Protein AF-A0A355EXM6-F1 (afdb_monomer_lite)

Radius of gyration: 20.63 Å; chains: 1; bounding box: 63×38×45 Å

Foldseek 3Di:
DDDDDDPPPPPPPVPPPPPDPPDDPDDDDPPVRCVVPDDPDDDDDDDDDPPDDCVRCVVCVVVVNCVVVVVCPVVHPDDDDDADPPNAPQQGVVCVVVVDHCVVVVRDHPWDADPVPRDTD

Structure (mmCIF, N/CA/C/O backbone):
data_AF-A0A355EXM6-F1
#
_entry.id   AF-A0A355EXM6-F1
#
loop_
_atom_site.group_PDB
_atom_site.id
_atom_site.type_symbol
_atom_site.label_atom_id
_atom_site.label_alt_id
_atom_site.label_comp_id
_atom_site.label_asym_id
_atom_site.label_entity_id
_atom_site.label_seq_id
_atom_site.pdbx_PDB_ins_code
_atom_site.Cartn_x
_atom_site.Cartn_y
_atom_site.Cartn_z
_atom_site.occupancy
_atom_site.B_iso_or_equiv
_atom_site.auth_seq_id
_atom_site.auth_comp_id
_atom_site.auth_asym_id
_atom_site.auth_atom_id
_atom_site.pdbx_PDB_model_num
ATOM 1 N N . MET A 1 1 ? -40.947 21.312 7.530 1.00 46.19 1 MET A N 1
ATOM 2 C CA . MET A 1 1 ? -40.093 21.298 6.323 1.00 46.19 1 MET A CA 1
ATOM 3 C C . MET A 1 1 ? -39.247 22.562 6.299 1.00 46.19 1 MET A C 1
ATOM 5 O O . MET A 1 1 ? -39.794 23.639 6.106 1.00 46.19 1 MET A O 1
ATOM 9 N N . ARG A 1 2 ? -37.947 22.445 6.584 1.00 30.44 2 ARG A N 1
ATOM 10 C CA . ARG A 1 2 ? -36.939 23.506 6.419 1.00 30.44 2 ARG A CA 1
ATOM 11 C C . ARG A 1 2 ? -35.668 22.812 5.910 1.00 30.44 2 ARG A C 1
ATOM 13 O O . ARG A 1 2 ? -35.279 21.829 6.538 1.00 30.44 2 ARG A O 1
ATOM 20 N N . PRO A 1 3 ? -35.077 23.232 4.782 1.00 36.00 3 PRO A N 1
ATOM 21 C CA . PRO A 1 3 ? -33.893 22.580 4.242 1.00 36.00 3 PRO A CA 1
ATOM 22 C C . PRO A 1 3 ? -32.682 22.962 5.099 1.00 36.00 3 PRO A C 1
ATOM 24 O O . PRO A 1 3 ? -32.432 24.144 5.335 1.00 36.00 3 PRO A O 1
ATOM 27 N N . LEU A 1 4 ? -31.957 21.962 5.600 1.00 35.25 4 LEU A N 1
ATOM 28 C CA . LEU A 1 4 ? -30.673 22.164 6.262 1.00 35.25 4 LEU A CA 1
ATOM 29 C C . LEU A 1 4 ? -29.611 22.265 5.161 1.00 35.25 4 LEU A C 1
ATOM 31 O O . LEU A 1 4 ? -29.335 21.292 4.463 1.00 35.25 4 LEU A O 1
ATOM 35 N N . ALA A 1 5 ? -29.075 23.465 4.958 1.00 33.56 5 ALA A N 1
ATOM 36 C CA . ALA A 1 5 ? -27.979 23.707 4.033 1.00 33.56 5 ALA A CA 1
ATOM 37 C C . ALA A 1 5 ? -26.708 23.020 4.557 1.00 33.56 5 ALA A C 1
ATOM 39 O O . ALA A 1 5 ? -26.225 23.340 5.643 1.00 33.56 5 ALA A O 1
ATOM 40 N N . ILE A 1 6 ? -26.171 22.073 3.786 1.00 39.88 6 ILE A N 1
ATOM 41 C CA . ILE A 1 6 ? -24.847 21.494 4.016 1.00 39.88 6 ILE A CA 1
ATOM 42 C C . ILE A 1 6 ? -23.829 22.546 3.570 1.00 39.88 6 ILE A C 1
ATOM 44 O O . ILE A 1 6 ? -23.673 22.809 2.379 1.00 39.88 6 ILE A O 1
ATOM 48 N N . ALA A 1 7 ? -23.166 23.185 4.531 1.00 32.22 7 ALA A N 1
ATOM 49 C CA . ALA A 1 7 ? -22.022 24.041 4.261 1.00 32.22 7 ALA A CA 1
ATOM 50 C C . ALA A 1 7 ? -20.838 23.156 3.847 1.00 32.22 7 ALA A C 1
ATOM 52 O O . ALA A 1 7 ? -20.227 22.481 4.675 1.00 32.22 7 ALA A O 1
ATOM 53 N N . LEU A 1 8 ? -20.527 23.147 2.551 1.00 36.28 8 LEU A N 1
ATOM 54 C CA . LEU A 1 8 ? -19.289 22.588 2.026 1.00 36.28 8 LEU A CA 1
ATOM 55 C C . LEU A 1 8 ? -18.158 23.567 2.371 1.00 36.28 8 LEU A C 1
ATOM 57 O O . LEU A 1 8 ? -17.945 24.560 1.677 1.00 36.28 8 LEU A O 1
ATOM 61 N N . ALA A 1 9 ? -17.454 23.322 3.474 1.00 34.62 9 ALA A N 1
ATOM 62 C CA . ALA A 1 9 ? -16.208 24.019 3.760 1.00 34.62 9 ALA A CA 1
ATOM 63 C C . ALA A 1 9 ? -15.123 23.466 2.827 1.00 34.62 9 ALA A C 1
ATOM 65 O O . ALA A 1 9 ? -14.387 22.543 3.171 1.00 34.62 9 ALA A O 1
ATOM 66 N N . ALA A 1 10 ? -15.045 24.014 1.615 1.00 40.75 10 ALA A N 1
ATOM 67 C CA . ALA A 1 10 ? -13.876 23.859 0.769 1.00 40.75 10 ALA A CA 1
ATOM 68 C C . ALA A 1 10 ? -12.729 24.643 1.421 1.00 40.75 10 ALA A C 1
ATOM 70 O O . ALA A 1 10 ? -12.545 25.834 1.172 1.00 40.75 10 ALA A O 1
ATOM 71 N N . CYS A 1 11 ? -11.958 23.981 2.284 1.00 33.06 11 CYS A N 1
ATOM 72 C CA . CYS A 1 11 ? -10.610 24.432 2.591 1.00 33.06 11 CYS A CA 1
ATOM 73 C C . CYS A 1 11 ? -9.782 24.286 1.311 1.00 33.06 11 CYS A C 1
ATOM 75 O O . CYS A 1 11 ? -9.082 23.299 1.113 1.00 33.06 11 CYS A O 1
ATOM 77 N N . LEU A 1 12 ? -9.853 25.297 0.444 1.00 46.50 12 LEU A N 1
ATOM 78 C CA . LEU A 1 12 ? -8.767 25.635 -0.466 1.00 46.50 12 LEU A CA 1
ATOM 79 C C . LEU A 1 12 ? -7.604 26.105 0.412 1.00 46.50 12 LEU A C 1
ATOM 81 O O . LEU A 1 12 ? -7.323 27.297 0.531 1.00 46.50 12 LEU A O 1
ATOM 85 N N . ALA A 1 13 ? -6.947 25.158 1.083 1.00 45.50 13 ALA A N 1
ATOM 86 C CA . ALA A 1 13 ? -5.570 25.364 1.462 1.00 45.50 13 ALA A CA 1
ATOM 87 C C . ALA A 1 13 ? -4.846 25.534 0.130 1.00 45.50 13 ALA A C 1
ATOM 89 O O . ALA A 1 13 ? -4.677 24.582 -0.630 1.00 45.50 13 ALA A O 1
ATOM 90 N N . ALA A 1 14 ? -4.523 26.781 -0.198 1.00 45.91 14 ALA A N 1
ATOM 91 C CA . ALA A 1 14 ? -3.590 27.088 -1.254 1.00 45.91 14 ALA A CA 1
ATOM 92 C C . ALA A 1 14 ? -2.268 26.419 -0.863 1.00 45.91 14 ALA A C 1
ATOM 94 O O . ALA A 1 14 ? -1.438 27.018 -0.181 1.00 45.91 14 ALA A O 1
ATOM 95 N N . CYS A 1 15 ? -2.090 25.157 -1.263 1.00 39.94 15 CYS A N 1
ATOM 96 C CA . CYS A 1 15 ? -0.774 24.588 -1.456 1.00 39.94 15 CYS A CA 1
ATOM 97 C C . CYS A 1 15 ? -0.113 25.535 -2.447 1.00 39.94 15 CYS A C 1
ATOM 99 O O . CYS A 1 15 ? -0.366 25.478 -3.650 1.00 39.94 15 CYS A O 1
ATOM 101 N N . ARG A 1 16 ? 0.682 26.474 -1.925 1.00 44.53 16 ARG A N 1
ATOM 102 C CA . ARG A 1 16 ? 1.719 27.106 -2.720 1.00 44.53 16 ARG A CA 1
ATOM 103 C C . ARG A 1 16 ? 2.469 25.934 -3.324 1.00 44.53 16 ARG A C 1
ATOM 105 O O . ARG A 1 16 ? 3.087 25.170 -2.589 1.00 44.53 16 ARG A O 1
ATOM 112 N N . GLN A 1 17 ? 2.334 25.747 -4.631 1.00 49.44 17 GLN A N 1
ATOM 113 C CA . GLN A 1 17 ? 3.241 24.898 -5.375 1.00 49.44 17 GLN A CA 1
ATOM 114 C C . GLN A 1 17 ? 4.609 25.547 -5.179 1.00 49.44 17 GLN A C 1
ATOM 116 O O . GLN A 1 17 ? 4.960 26.506 -5.864 1.00 49.44 17 GLN A O 1
ATOM 121 N N . ALA A 1 18 ? 5.339 25.108 -4.154 1.00 50.09 18 ALA A N 1
ATOM 122 C CA . ALA A 1 18 ? 6.769 25.300 -4.147 1.00 50.09 18 ALA A CA 1
ATOM 123 C C . ALA A 1 18 ? 7.238 24.667 -5.463 1.00 50.09 18 ALA A C 1
ATOM 125 O O . ALA A 1 18 ? 6.808 23.547 -5.760 1.00 50.09 18 ALA A O 1
ATOM 126 N N . PRO A 1 19 ? 8.001 25.387 -6.301 1.00 46.94 19 PRO A N 1
ATOM 127 C CA . PRO A 1 19 ? 8.528 24.786 -7.511 1.00 46.94 19 PRO A CA 1
ATOM 128 C C . PRO A 1 19 ? 9.235 23.499 -7.095 1.00 46.94 19 PRO A C 1
ATOM 130 O O . PRO A 1 19 ? 10.069 23.525 -6.185 1.00 46.94 19 PRO A O 1
ATOM 133 N N . LEU A 1 20 ? 8.834 22.374 -7.698 1.00 48.94 20 LEU A N 1
ATOM 134 C CA . LEU A 1 20 ? 9.530 21.111 -7.499 1.00 48.94 20 LEU A CA 1
ATOM 135 C C . LEU A 1 20 ? 11.018 21.392 -7.731 1.00 48.94 20 LEU A C 1
ATOM 137 O O . LEU A 1 20 ? 11.338 22.058 -8.724 1.00 48.94 20 LEU A O 1
ATOM 141 N N . PRO A 1 21 ? 11.915 20.969 -6.824 1.00 48.47 21 PRO A N 1
ATOM 142 C CA . PRO A 1 21 ? 13.338 21.139 -7.044 1.00 48.47 21 PRO A CA 1
ATOM 143 C C . PRO A 1 21 ? 13.656 20.538 -8.411 1.00 48.47 21 PRO A C 1
ATOM 145 O O . PRO A 1 21 ? 13.428 19.353 -8.648 1.00 48.47 21 PRO A O 1
ATOM 148 N N . THR A 1 22 ? 14.100 21.379 -9.346 1.00 48.00 22 THR A N 1
ATOM 149 C CA . THR A 1 22 ? 14.551 20.915 -10.652 1.00 48.00 22 THR A CA 1
ATOM 150 C C . THR A 1 22 ? 15.758 20.040 -10.379 1.00 48.00 22 THR A C 1
ATOM 152 O O . THR A 1 22 ? 16.805 20.561 -9.991 1.00 48.00 22 THR A O 1
ATOM 155 N N . ALA A 1 23 ? 15.586 18.724 -10.495 1.00 48.16 23 ALA A N 1
ATOM 156 C CA . ALA A 1 23 ? 16.662 17.770 -10.310 1.00 48.16 23 ALA A CA 1
ATOM 157 C C . ALA A 1 23 ? 17.788 18.132 -11.287 1.00 48.16 23 ALA A C 1
ATOM 159 O O . ALA A 1 23 ? 17.669 17.951 -12.499 1.00 48.16 23 ALA A O 1
ATOM 160 N N . GLY A 1 24 ? 18.862 18.719 -10.758 1.00 53.38 24 GLY A N 1
ATOM 161 C CA . GLY A 1 24 ? 20.137 18.749 -11.454 1.00 53.38 24 GLY A CA 1
ATOM 162 C C . GLY A 1 24 ? 20.673 17.319 -11.567 1.00 53.38 24 GLY A C 1
ATOM 163 O O . GLY A 1 24 ? 20.217 16.433 -10.844 1.00 53.38 24 GLY A O 1
ATOM 164 N N . PRO A 1 25 ? 21.632 17.054 -12.465 1.00 51.72 25 PRO A N 1
ATOM 165 C CA . PRO A 1 25 ? 22.262 15.746 -12.547 1.00 51.72 25 PRO A CA 1
ATOM 166 C C . PRO A 1 25 ? 23.130 15.544 -11.297 1.00 51.72 25 PRO A C 1
ATOM 168 O O . PRO A 1 25 ? 24.262 16.016 -11.223 1.00 51.72 25 PRO A O 1
ATOM 171 N N . GLY A 1 26 ? 22.558 14.898 -10.290 1.00 56.50 26 GLY A N 1
ATOM 172 C CA . GLY A 1 26 ? 23.176 14.614 -9.002 1.00 56.50 26 GLY A CA 1
ATOM 173 C C . GLY A 1 26 ? 22.085 14.168 -8.040 1.00 56.50 26 GLY A C 1
ATOM 174 O O . GLY A 1 26 ? 21.053 14.822 -7.967 1.00 56.50 26 GLY A O 1
ATOM 175 N N . ASP A 1 27 ? 22.302 13.015 -7.417 1.00 53.38 27 ASP A N 1
ATOM 176 C CA . ASP A 1 27 ? 21.383 12.201 -6.613 1.00 53.38 27 ASP A CA 1
ATOM 177 C C . ASP A 1 27 ? 20.186 12.918 -5.947 1.00 53.38 27 ASP A C 1
ATOM 179 O O . ASP A 1 27 ? 20.329 14.026 -5.424 1.00 53.38 27 ASP A O 1
ATOM 183 N N . PRO A 1 28 ? 19.000 12.272 -5.899 1.00 57.91 28 PRO A N 1
ATOM 184 C CA . PRO A 1 28 ? 17.839 12.844 -5.226 1.00 57.91 28 PRO A CA 1
ATOM 185 C C . PRO A 1 28 ? 18.179 13.197 -3.768 1.00 57.91 28 PRO A C 1
ATOM 187 O O . PRO A 1 28 ? 18.937 12.463 -3.123 1.00 57.91 28 PRO A O 1
ATOM 190 N N . PRO A 1 29 ? 17.618 14.298 -3.232 1.00 59.09 29 PRO A N 1
ATOM 191 C CA . PRO A 1 29 ? 17.924 14.750 -1.883 1.00 59.09 29 PRO A CA 1
ATOM 192 C C . PRO A 1 29 ? 17.667 13.617 -0.889 1.00 59.09 29 PRO A C 1
ATOM 194 O O . PRO A 1 29 ? 16.572 13.058 -0.807 1.00 59.09 29 PRO A O 1
ATOM 197 N N . VAL A 1 30 ? 18.704 13.259 -0.136 1.00 70.00 30 VAL A N 1
ATOM 198 C CA . VAL A 1 30 ? 18.632 12.217 0.891 1.00 70.00 30 VAL A CA 1
ATOM 199 C C . VAL A 1 30 ? 17.650 12.632 1.991 1.00 70.00 30 VAL A C 1
ATOM 201 O O . VAL A 1 30 ? 17.498 13.815 2.290 1.00 70.00 30 VAL A O 1
ATOM 204 N N . VAL A 1 31 ? 17.009 11.658 2.649 1.00 72.69 31 VAL A N 1
ATOM 205 C CA . VAL A 1 31 ? 15.994 11.871 3.708 1.00 72.69 31 VAL A CA 1
ATOM 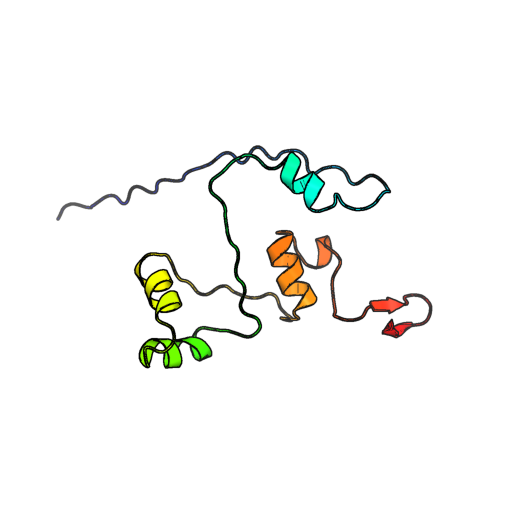206 C C . VAL A 1 31 ? 16.337 13.000 4.709 1.00 72.69 31 VAL A C 1
ATOM 208 O O . VAL A 1 31 ? 15.442 13.786 5.028 1.00 72.69 31 VAL A O 1
ATOM 211 N N . PRO A 1 32 ? 17.591 13.170 5.187 1.00 73.12 32 PRO A N 1
ATOM 212 C CA . PRO A 1 32 ? 17.945 14.272 6.087 1.00 73.12 32 PRO A CA 1
ATOM 213 C C . PRO A 1 32 ? 17.800 15.673 5.479 1.00 73.12 32 PRO A C 1
ATOM 215 O O . PRO A 1 32 ? 17.529 16.626 6.204 1.00 73.12 32 PRO A O 1
ATOM 218 N N . GLU A 1 33 ? 18.005 15.823 4.173 1.00 77.75 33 GLU A N 1
ATOM 219 C CA . GLU A 1 33 ? 17.858 17.095 3.468 1.00 77.75 33 GLU A CA 1
ATOM 220 C C . GLU A 1 33 ? 16.381 17.457 3.300 1.00 77.75 33 GLU A C 1
ATOM 222 O O . GLU A 1 33 ? 15.984 18.566 3.657 1.00 77.75 33 GLU A O 1
ATOM 227 N N . ILE A 1 34 ? 15.553 16.485 2.898 1.00 74.19 34 ILE A N 1
ATOM 228 C CA . ILE A 1 34 ? 14.089 16.630 2.847 1.00 74.19 34 ILE A CA 1
ATOM 229 C C . ILE A 1 34 ? 13.550 17.023 4.230 1.00 74.19 34 ILE A C 1
ATOM 231 O O . ILE A 1 34 ? 12.771 17.967 4.354 1.00 74.19 34 ILE A O 1
ATOM 235 N N . ALA A 1 35 ? 14.021 16.363 5.292 1.00 75.12 35 ALA A N 1
ATOM 236 C CA . ALA A 1 35 ? 13.609 16.666 6.661 1.00 75.12 35 ALA A CA 1
ATOM 237 C C . ALA A 1 35 ? 14.008 18.080 7.126 1.00 75.12 35 ALA A C 1
ATOM 239 O O . ALA A 1 35 ? 13.324 18.655 7.972 1.00 75.12 35 ALA A O 1
ATOM 240 N N . ARG A 1 36 ? 15.100 18.653 6.597 1.00 76.94 36 ARG A N 1
ATOM 241 C CA . ARG A 1 36 ? 15.540 20.020 6.935 1.00 76.94 36 ARG A CA 1
ATOM 242 C C . ARG A 1 36 ? 14.667 21.096 6.304 1.00 76.94 36 ARG A C 1
ATOM 244 O O . ARG A 1 36 ? 14.495 22.148 6.915 1.00 76.94 36 ARG A O 1
ATOM 251 N N . VAL A 1 37 ? 14.169 20.852 5.093 1.00 77.62 37 VAL A N 1
ATOM 252 C CA . VAL A 1 37 ? 13.342 21.815 4.346 1.00 77.62 37 VAL A CA 1
ATOM 253 C C . VAL A 1 37 ? 11.844 21.620 4.573 1.00 77.62 37 VAL A C 1
ATOM 255 O O . VAL A 1 37 ? 11.064 22.512 4.251 1.00 77.62 37 VAL A O 1
ATOM 258 N N . ALA A 1 38 ? 11.433 20.482 5.139 1.00 79.62 38 ALA A N 1
ATOM 259 C CA . ALA A 1 38 ? 10.048 20.228 5.502 1.00 79.62 38 ALA A CA 1
ATOM 260 C C . ALA A 1 38 ? 9.550 21.257 6.532 1.00 79.62 38 ALA A C 1
ATOM 262 O O . ALA A 1 38 ? 10.186 21.505 7.560 1.00 79.62 38 ALA A O 1
ATOM 263 N N . GLU A 1 39 ? 8.384 21.850 6.272 1.00 80.38 39 GLU A N 1
ATOM 264 C CA . GLU A 1 39 ? 7.747 22.745 7.233 1.00 80.38 39 GLU A CA 1
ATOM 265 C C . GLU A 1 39 ? 7.392 21.988 8.520 1.00 80.38 39 GLU A C 1
ATOM 267 O O . GLU A 1 39 ? 6.925 20.846 8.499 1.00 80.38 39 GLU A O 1
ATOM 272 N N . LYS A 1 40 ? 7.585 22.641 9.672 1.00 79.00 40 LYS A N 1
ATOM 273 C CA . LYS A 1 40 ? 7.194 22.086 10.973 1.00 79.00 40 LYS A CA 1
ATOM 274 C C . LYS A 1 40 ? 5.669 22.081 11.101 1.00 79.00 40 LYS A C 1
ATOM 276 O O . LYS A 1 40 ? 5.078 23.025 11.617 1.00 79.00 40 LYS A O 1
ATOM 281 N N . GLY A 1 41 ? 5.048 21.007 10.627 1.00 83.31 41 GLY A N 1
ATOM 282 C CA . GLY A 1 41 ? 3.625 20.717 10.776 1.00 83.31 41 GLY A CA 1
ATOM 283 C C . GLY A 1 41 ? 3.338 19.646 11.829 1.00 83.31 41 GLY A C 1
ATOM 284 O O . GLY A 1 41 ? 4.234 19.126 12.498 1.00 83.31 41 GLY A O 1
ATOM 285 N N . ARG A 1 42 ? 2.055 19.288 11.961 1.00 88.06 42 ARG A N 1
ATOM 286 C CA . ARG A 1 42 ? 1.673 18.058 12.665 1.00 88.06 42 ARG A CA 1
ATOM 287 C C . ARG A 1 42 ? 2.272 16.870 11.901 1.00 88.06 42 ARG A C 1
ATOM 289 O O . ARG A 1 42 ? 2.067 16.809 10.690 1.00 88.06 42 ARG A O 1
ATOM 296 N N . PRO A 1 43 ? 2.975 15.940 12.570 1.00 86.75 43 PRO A N 1
ATOM 297 C CA . PRO A 1 43 ? 3.488 14.750 11.908 1.00 86.75 43 PRO A CA 1
ATOM 298 C C . PRO A 1 43 ? 2.358 13.976 11.227 1.00 86.75 43 PRO A C 1
ATOM 300 O O . PRO A 1 43 ? 1.284 13.802 11.809 1.00 86.75 43 PRO A O 1
ATOM 303 N N . VAL A 1 44 ? 2.616 13.510 10.009 1.00 89.62 44 VAL A N 1
ATOM 304 C CA . VAL A 1 44 ? 1.720 12.634 9.251 1.00 89.62 44 VAL A CA 1
ATOM 305 C C . VAL A 1 44 ? 2.391 11.272 9.144 1.00 89.62 44 VAL A C 1
ATOM 307 O O . VAL A 1 44 ? 3.558 11.189 8.769 1.00 89.62 44 VAL A O 1
ATOM 310 N N . LEU A 1 45 ? 1.656 10.214 9.486 1.00 91.44 45 LEU A N 1
ATOM 311 C CA . LEU A 1 45 ? 2.077 8.834 9.279 1.00 91.44 45 LEU A CA 1
ATOM 312 C C . LEU A 1 45 ? 1.233 8.237 8.153 1.00 91.44 45 LEU A C 1
ATOM 314 O O . LEU A 1 45 ? 0.011 8.168 8.273 1.00 91.44 45 LEU A O 1
ATOM 318 N N . PHE A 1 46 ? 1.893 7.800 7.085 1.00 92.44 46 PHE A N 1
ATOM 319 C CA . PHE A 1 46 ? 1.277 7.009 6.028 1.00 92.44 46 PHE A CA 1
ATOM 320 C C . PHE A 1 46 ? 1.592 5.531 6.271 1.00 92.44 46 PHE A C 1
ATOM 322 O O . PHE A 1 46 ? 2.758 5.163 6.413 1.00 92.44 46 PHE A O 1
ATOM 329 N N . VAL A 1 47 ? 0.555 4.698 6.354 1.00 93.62 47 VAL A N 1
ATOM 330 C CA . VAL A 1 47 ? 0.668 3.245 6.526 1.00 93.62 47 VAL A CA 1
ATOM 331 C C . VAL A 1 47 ? -0.062 2.595 5.366 1.00 93.62 47 VAL A C 1
ATOM 333 O O . VAL A 1 47 ? -1.268 2.780 5.235 1.00 93.62 47 VAL A O 1
ATOM 336 N N . GLY A 1 48 ? 0.655 1.831 4.549 1.00 92.75 48 GLY A N 1
ATOM 337 C CA . GLY A 1 48 ? 0.042 0.986 3.533 1.00 92.75 48 GLY A CA 1
ATOM 338 C C . GLY A 1 48 ? 0.141 -0.489 3.922 1.00 92.75 48 GLY A C 1
ATOM 339 O O . GLY A 1 48 ? 1.111 -0.912 4.553 1.00 92.75 48 GLY A O 1
ATOM 340 N N . LEU A 1 49 ? -0.879 -1.260 3.553 1.00 93.69 49 LEU A N 1
ATOM 341 C CA . LEU A 1 49 ? -0.967 -2.701 3.779 1.00 93.69 49 LEU A CA 1
ATOM 342 C C . LEU A 1 49 ? -0.951 -3.394 2.412 1.00 93.69 49 LEU A C 1
ATOM 344 O O . LEU A 1 49 ? -1.917 -3.283 1.663 1.00 93.69 49 LEU A O 1
ATOM 348 N N . ASP A 1 50 ? 0.146 -4.075 2.075 1.00 93.69 50 ASP A N 1
ATOM 349 C CA . ASP A 1 50 ? 0.277 -4.732 0.768 1.00 93.69 50 ASP A CA 1
ATOM 350 C C . ASP A 1 50 ? -0.694 -5.916 0.647 1.00 93.69 50 ASP A C 1
ATOM 352 O O . ASP A 1 50 ? -0.769 -6.763 1.540 1.00 93.69 50 ASP A O 1
ATOM 356 N N . GLY A 1 51 ? -1.445 -5.959 -0.454 1.00 91.06 51 GLY A N 1
ATOM 357 C CA . GLY A 1 51 ? -2.415 -7.015 -0.750 1.00 91.06 51 GLY A CA 1
ATOM 358 C C . GLY A 1 51 ? -3.652 -7.061 0.155 1.00 91.06 51 GLY A C 1
ATOM 359 O O . GLY A 1 51 ? -4.387 -8.043 0.094 1.00 91.06 51 GLY A O 1
ATOM 360 N N . ALA A 1 52 ? -3.892 -6.044 0.988 1.00 92.94 52 ALA A N 1
ATOM 361 C CA . ALA A 1 52 ? -5.070 -5.989 1.849 1.00 92.94 52 ALA A CA 1
ATOM 362 C C . ALA A 1 52 ? -6.218 -5.204 1.197 1.00 92.94 52 ALA A C 1
ATOM 364 O O . ALA A 1 52 ? -6.022 -4.105 0.676 1.00 92.94 52 ALA A O 1
ATOM 365 N N . ASP A 1 53 ? -7.434 -5.733 1.308 1.00 93.62 53 ASP A N 1
ATOM 366 C CA . ASP A 1 53 ? -8.677 -5.043 0.968 1.00 93.62 53 ASP A CA 1
ATOM 367 C C . ASP A 1 53 ? -9.741 -5.235 2.065 1.00 93.62 53 ASP A C 1
ATOM 369 O O . ASP A 1 53 ? -9.514 -5.895 3.083 1.00 93.62 53 ASP A O 1
ATOM 373 N N . TRP A 1 54 ? -10.910 -4.621 1.881 1.00 93.94 54 TRP A N 1
ATOM 374 C CA . TRP A 1 54 ? -12.006 -4.717 2.848 1.00 93.94 54 TRP A CA 1
ATOM 375 C C . TRP A 1 54 ? -12.584 -6.132 2.955 1.00 93.94 54 TRP A C 1
ATOM 377 O O . TRP A 1 54 ? -12.942 -6.542 4.055 1.00 93.94 54 TRP A O 1
ATOM 387 N N . GLU A 1 55 ? -12.607 -6.911 1.868 1.00 95.12 55 GLU A N 1
ATOM 388 C CA . GLU A 1 55 ? -13.090 -8.299 1.906 1.00 95.12 55 GLU A CA 1
ATOM 389 C C . GLU A 1 55 ? -12.205 -9.171 2.807 1.00 95.12 55 GLU A C 1
ATOM 391 O O . GLU A 1 55 ? -12.708 -10.023 3.545 1.00 95.12 55 GLU A O 1
ATOM 396 N N . MET A 1 56 ? -10.895 -8.912 2.808 1.00 95.38 56 MET A N 1
ATOM 397 C CA . MET A 1 56 ? -9.948 -9.550 3.714 1.00 95.38 56 MET A CA 1
ATOM 398 C C . MET A 1 56 ? -10.054 -9.012 5.145 1.00 95.38 56 MET A C 1
ATOM 400 O O . MET A 1 56 ? -9.984 -9.800 6.086 1.00 95.38 56 MET A O 1
ATOM 404 N N . LEU A 1 57 ? -10.180 -7.694 5.338 1.00 95.94 57 LEU A N 1
ATOM 405 C CA . LEU A 1 57 ? -10.098 -7.056 6.661 1.00 95.94 57 LEU A CA 1
ATOM 406 C C . LEU A 1 57 ? -11.390 -7.169 7.486 1.00 95.94 57 LEU A C 1
ATOM 408 O O . LEU A 1 57 ? -11.317 -7.305 8.713 1.00 95.94 57 LEU A O 1
ATOM 412 N N . ASP A 1 58 ? -12.558 -7.145 6.843 1.00 96.06 58 ASP A N 1
ATOM 413 C CA . ASP A 1 58 ? -13.863 -7.132 7.513 1.00 96.06 58 ASP A CA 1
ATOM 414 C C . ASP A 1 58 ? -14.094 -8.338 8.441 1.00 96.06 58 ASP A C 1
ATOM 416 O O . ASP A 1 58 ? -14.525 -8.124 9.580 1.00 96.06 58 ASP A O 1
ATOM 420 N N . PRO A 1 59 ? -13.763 -9.591 8.062 1.00 97.94 59 PRO A N 1
ATOM 421 C CA . PRO A 1 59 ? -13.885 -10.733 8.967 1.00 97.94 59 PRO A CA 1
ATOM 422 C C . PRO A 1 59 ? -13.065 -10.576 10.256 1.00 97.94 59 PRO A C 1
ATOM 424 O O . PRO A 1 59 ? -13.536 -10.919 11.342 1.00 97.94 59 PRO A O 1
ATOM 427 N N . TYR A 1 60 ? -11.853 -10.018 10.169 1.00 97.69 60 TYR A N 1
ATOM 428 C CA . TYR A 1 60 ? -11.002 -9.795 11.342 1.00 97.69 60 TYR A CA 1
ATOM 429 C C . TYR A 1 60 ? -11.509 -8.643 12.215 1.00 97.69 60 TYR A C 1
ATOM 431 O O . TYR A 1 60 ? -11.425 -8.722 13.445 1.00 97.69 60 TYR A O 1
ATOM 439 N N . LEU A 1 61 ? -12.058 -7.590 11.601 1.00 97.38 61 LEU A N 1
ATOM 440 C CA . LEU A 1 61 ? -12.721 -6.497 12.315 1.00 97.38 61 LEU A CA 1
ATOM 441 C C . LEU A 1 61 ? -13.949 -7.005 13.080 1.00 97.38 61 LEU A C 1
ATOM 443 O O . LEU A 1 61 ? -14.080 -6.728 14.272 1.00 97.38 61 LEU A O 1
ATOM 447 N N . GLN A 1 62 ? -14.802 -7.805 12.433 1.00 97.44 62 GLN A N 1
ATOM 448 C CA . GLN A 1 62 ? -15.996 -8.402 13.046 1.00 97.44 62 GLN A CA 1
ATOM 449 C C . GLN A 1 62 ? -15.649 -9.367 14.186 1.00 97.44 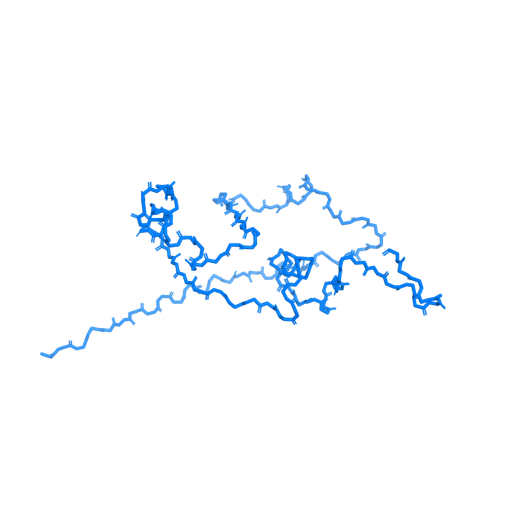62 GLN A C 1
ATOM 451 O O . GLN A 1 62 ? -16.344 -9.401 15.200 1.00 97.44 62 GLN A O 1
ATOM 456 N N . ALA A 1 63 ? -14.549 -10.111 14.054 1.00 98.31 63 ALA A N 1
ATOM 457 C CA . ALA A 1 63 ? -14.030 -10.977 15.109 1.00 98.31 63 ALA A CA 1
ATOM 458 C C . ALA A 1 63 ? -13.356 -10.210 16.268 1.00 98.31 63 ALA A C 1
ATOM 460 O O . ALA A 1 63 ? -12.918 -10.830 17.237 1.00 98.31 63 ALA A O 1
ATOM 461 N N . GLY A 1 64 ? -13.242 -8.878 16.186 1.00 98.12 64 GLY A N 1
ATOM 462 C CA . GLY A 1 64 ? -12.597 -8.050 17.209 1.00 98.12 64 GLY A CA 1
ATOM 463 C C . GLY A 1 64 ? -11.070 -8.186 17.258 1.00 98.12 64 GLY A C 1
ATOM 464 O O . GLY A 1 64 ? -10.454 -7.814 18.255 1.00 98.12 64 GLY A O 1
ATOM 465 N N . LEU A 1 65 ? -10.445 -8.711 16.198 1.00 98.44 65 LEU A N 1
ATOM 466 C CA . LEU A 1 65 ? -9.008 -9.010 16.154 1.00 98.44 65 LEU A CA 1
ATOM 467 C C . LEU A 1 65 ? -8.145 -7.809 15.741 1.00 98.44 65 LEU A C 1
ATOM 469 O O . LEU A 1 65 ? -6.931 -7.834 15.929 1.00 98.44 65 LEU A O 1
ATOM 473 N N . LEU A 1 66 ? -8.760 -6.747 15.212 1.00 97.75 66 LEU A N 1
ATOM 474 C CA . LEU A 1 66 ? -8.078 -5.530 14.759 1.00 97.75 66 LEU A CA 1
ATOM 475 C C . LEU A 1 66 ? -8.568 -4.284 15.524 1.00 97.75 66 LEU A C 1
ATOM 477 O O . LEU A 1 66 ? -9.103 -3.358 14.911 1.00 97.75 66 LEU A O 1
ATOM 481 N N . PRO A 1 67 ? -8.391 -4.215 16.859 1.00 97.75 67 PRO A N 1
ATOM 482 C CA . PRO A 1 67 ? -8.986 -3.161 17.689 1.00 97.75 67 PRO A CA 1
ATOM 483 C C . PRO A 1 67 ? -8.502 -1.750 17.325 1.00 97.75 67 PRO A C 1
ATOM 485 O O . PRO A 1 67 ? -9.287 -0.806 17.340 1.00 97.75 67 PRO A O 1
ATOM 488 N N . ASN A 1 68 ? -7.232 -1.598 16.935 1.00 97.56 68 ASN A N 1
ATOM 489 C CA . ASN A 1 68 ? -6.684 -0.301 16.528 1.00 97.56 68 ASN A CA 1
ATOM 490 C C . ASN A 1 68 ? -7.248 0.160 15.178 1.00 97.56 68 ASN A C 1
ATOM 492 O O . ASN A 1 68 ? -7.581 1.331 15.019 1.00 97.56 68 ASN A O 1
ATOM 496 N N . LEU A 1 69 ? -7.390 -0.755 14.212 1.00 96.50 69 LEU A N 1
ATOM 497 C CA . LEU A 1 69 ? -7.992 -0.432 12.918 1.00 96.50 69 LEU A CA 1
ATOM 498 C C . LEU A 1 69 ? -9.484 -0.113 13.075 1.00 96.50 69 LEU A C 1
ATOM 500 O O . LEU A 1 69 ? -9.971 0.830 12.459 1.00 96.50 69 LEU A O 1
ATOM 504 N N . ALA A 1 70 ? -10.187 -0.837 13.950 1.00 97.38 70 ALA A N 1
ATOM 505 C CA . ALA A 1 70 ? -11.577 -0.552 14.287 1.00 97.38 70 ALA A CA 1
ATOM 506 C C . ALA A 1 70 ? -11.740 0.856 14.887 1.00 97.38 70 ALA A C 1
ATOM 508 O O . ALA A 1 70 ? -12.615 1.605 14.454 1.00 97.38 70 ALA A O 1
ATOM 509 N N . ALA A 1 71 ? -10.865 1.250 15.822 1.00 98.06 71 ALA A N 1
ATOM 510 C CA . ALA A 1 71 ? -10.861 2.600 16.390 1.00 98.06 71 ALA A CA 1
ATOM 511 C C . ALA A 1 71 ? -10.606 3.674 15.316 1.00 98.06 71 ALA A C 1
ATOM 513 O O . ALA A 1 71 ? -11.366 4.637 15.219 1.00 98.06 71 ALA A O 1
ATOM 514 N N . LEU A 1 72 ? -9.605 3.470 14.447 1.00 96.44 72 LEU A N 1
ATOM 515 C CA . LEU A 1 72 ? -9.311 4.379 13.331 1.00 96.44 72 LEU A CA 1
ATOM 516 C C . LEU A 1 72 ? -10.489 4.506 12.355 1.00 96.44 72 LEU A C 1
ATOM 518 O O . LEU A 1 72 ? -10.804 5.610 11.911 1.00 96.44 72 LEU A O 1
ATOM 522 N N . SER A 1 73 ? -11.161 3.396 12.044 1.00 94.62 73 SER A N 1
ATOM 523 C CA . SER A 1 73 ? -12.342 3.393 11.179 1.00 94.62 73 SER A CA 1
ATOM 524 C C . SER A 1 73 ? -13.521 4.140 11.807 1.00 94.62 73 SER A C 1
ATOM 526 O O . SER A 1 73 ? -14.250 4.824 11.093 1.00 94.62 73 SER A O 1
ATOM 528 N N . HIS A 1 74 ? -13.730 3.995 13.118 1.00 96.50 74 HIS A N 1
ATOM 529 C CA . HIS A 1 74 ? -14.846 4.614 13.835 1.00 96.50 74 HIS A CA 1
ATOM 530 C C . HIS A 1 74 ? -14.643 6.123 14.048 1.00 96.50 74 HIS A C 1
ATOM 532 O O . HIS A 1 74 ? -15.572 6.909 13.870 1.00 96.50 74 HIS A O 1
ATOM 538 N N . GLU A 1 75 ? -13.431 6.538 14.420 1.00 97.94 75 GLU A N 1
ATOM 539 C CA . GLU A 1 75 ? -13.109 7.940 14.724 1.00 97.94 75 GLU A CA 1
ATOM 540 C C . GLU A 1 75 ? -12.730 8.755 13.475 1.00 97.94 75 GLU A C 1
ATOM 542 O O . GLU A 1 75 ? -12.778 9.988 13.489 1.00 97.94 75 GLU A O 1
ATOM 547 N N . GLY A 1 76 ? -12.347 8.076 12.391 1.00 96.06 76 GLY A N 1
ATOM 548 C CA . GLY A 1 76 ? -11.806 8.679 11.179 1.00 96.06 76 GLY A CA 1
ATOM 549 C C . GLY A 1 76 ? -12.765 8.722 9.986 1.00 96.06 76 GLY A C 1
ATOM 550 O O . GLY A 1 76 ? -13.946 9.080 10.071 1.00 96.06 76 GLY A O 1
ATOM 551 N N . ARG A 1 77 ? -12.200 8.441 8.810 1.00 95.81 77 ARG A N 1
ATOM 552 C CA . ARG A 1 77 ? -12.904 8.328 7.529 1.00 95.81 77 ARG A CA 1
ATOM 553 C C . ARG A 1 77 ? -12.390 7.095 6.808 1.00 95.81 77 ARG A C 1
ATOM 555 O O . ARG A 1 77 ? -11.184 6.879 6.756 1.00 95.81 77 ARG A O 1
ATOM 562 N N . THR A 1 78 ? -13.306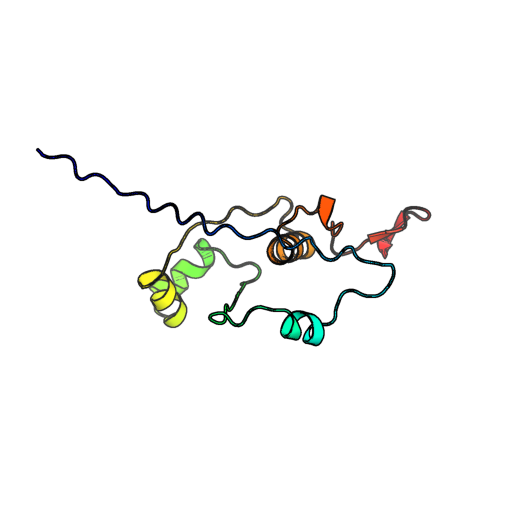 6.340 6.225 1.00 94.88 78 THR A N 1
ATOM 563 C CA . THR A 1 78 ? -13.004 5.162 5.416 1.00 94.88 78 THR A CA 1
ATOM 564 C C . THR A 1 78 ? -13.640 5.292 4.040 1.00 94.88 78 THR A C 1
ATOM 566 O O . THR A 1 78 ? -14.570 6.073 3.829 1.00 94.88 78 THR A O 1
ATOM 569 N N . GLY A 1 79 ? -13.096 4.547 3.086 1.00 92.19 79 GLY A N 1
ATOM 570 C CA . GLY A 1 79 ? -13.569 4.506 1.714 1.00 92.19 79 GLY A CA 1
ATOM 571 C C . GLY A 1 79 ? -12.823 3.441 0.923 1.00 92.19 79 GLY A C 1
ATOM 572 O O . GLY A 1 79 ? -11.808 2.908 1.372 1.00 92.19 79 GLY A O 1
ATOM 573 N N . VAL A 1 80 ? -13.342 3.132 -0.260 1.00 93.81 80 VAL A N 1
ATOM 574 C CA . VAL A 1 80 ? -12.685 2.235 -1.211 1.00 93.81 80 VAL A CA 1
ATOM 575 C C . VAL A 1 80 ? -11.863 3.083 -2.173 1.00 93.81 80 VAL A C 1
ATOM 577 O O . VAL A 1 80 ? -12.406 3.966 -2.838 1.00 93.81 80 VAL A O 1
ATOM 580 N N . LEU A 1 81 ? -10.559 2.824 -2.237 1.00 90.19 81 LEU A N 1
ATOM 581 C CA . LEU A 1 81 ? -9.680 3.400 -3.251 1.00 90.19 81 LEU A CA 1
ATOM 582 C C . LEU A 1 81 ? -9.627 2.465 -4.460 1.00 90.19 81 LEU A C 1
ATOM 584 O O . LEU A 1 81 ? -9.597 1.246 -4.313 1.00 90.19 81 LEU A O 1
ATOM 588 N N . THR A 1 82 ? -9.633 3.038 -5.662 1.00 91.06 82 THR A N 1
ATOM 589 C CA . THR A 1 82 ? -9.442 2.265 -6.896 1.00 91.06 82 THR A CA 1
ATOM 590 C C . THR A 1 82 ? -7.955 2.186 -7.202 1.00 91.06 82 THR A C 1
ATOM 592 O O . THR A 1 82 ? -7.278 3.212 -7.208 1.00 91.06 82 THR A O 1
ATOM 595 N N . SER A 1 83 ? -7.458 0.979 -7.462 1.00 91.50 83 SER A N 1
ATOM 596 C CA . SER A 1 83 ? -6.056 0.763 -7.815 1.00 91.50 83 SER A CA 1
ATOM 597 C C . SER A 1 83 ? -5.793 0.978 -9.309 1.00 91.50 83 SER A C 1
ATOM 599 O O . SER A 1 83 ? -6.706 0.932 -10.141 1.00 91.50 83 SER A O 1
ATOM 601 N N . ILE A 1 84 ? -4.522 1.179 -9.646 1.00 92.12 84 ILE A N 1
ATOM 602 C CA . ILE A 1 84 ? -4.026 1.215 -11.024 1.00 92.12 84 ILE A CA 1
ATOM 603 C C . ILE A 1 84 ? -4.080 -0.196 -11.621 1.00 92.12 84 ILE A C 1
ATOM 605 O O . ILE A 1 84 ? -3.944 -1.193 -10.915 1.00 92.12 84 ILE A O 1
ATOM 609 N N . GLN A 1 85 ? -4.284 -0.280 -12.938 1.00 92.50 85 GLN A N 1
ATOM 610 C CA . GLN A 1 85 ? -4.236 -1.534 -13.686 1.00 92.50 85 GLN A CA 1
ATOM 611 C C . GLN A 1 85 ? -3.038 -1.532 -14.647 1.00 92.50 85 GLN A C 1
ATOM 613 O O . GLN A 1 85 ? -2.955 -0.629 -15.484 1.00 92.50 85 GLN A O 1
ATOM 618 N N . PRO A 1 86 ? -2.133 -2.527 -14.567 1.00 92.62 86 PRO A N 1
A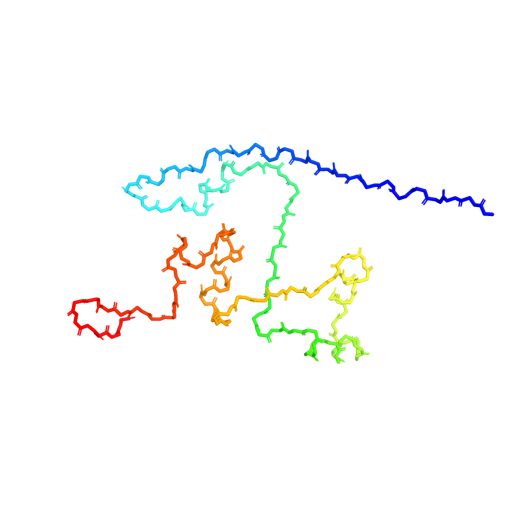TOM 619 C CA . PRO A 1 86 ? -2.138 -3.665 -13.637 1.00 92.62 86 PRO A CA 1
ATOM 620 C C . PRO A 1 86 ? -1.729 -3.264 -12.199 1.00 92.62 86 PRO A C 1
ATOM 622 O O . PRO A 1 86 ? -0.913 -2.354 -12.038 1.00 92.62 86 PRO A O 1
ATOM 625 N N . PRO A 1 87 ? -2.228 -3.952 -11.150 1.00 92.50 87 PRO A N 1
ATOM 626 C CA . PRO A 1 87 ? -1.947 -3.620 -9.751 1.00 92.50 87 PRO A CA 1
ATOM 627 C C . PRO A 1 87 ? -0.594 -4.196 -9.299 1.00 92.50 87 PRO A C 1
ATOM 629 O O . PRO A 1 87 ? -0.502 -4.934 -8.322 1.00 92.50 87 PRO A O 1
ATOM 632 N N . LEU A 1 88 ? 0.469 -3.909 -10.051 1.00 95.19 88 LEU A N 1
ATOM 633 C CA . LEU A 1 88 ? 1.824 -4.324 -9.701 1.00 95.19 88 LEU A CA 1
ATOM 634 C C . LEU A 1 88 ? 2.359 -3.408 -8.594 1.00 95.19 88 LEU A C 1
ATOM 636 O O . LEU A 1 88 ? 2.381 -2.188 -8.763 1.00 95.19 88 LEU A O 1
ATOM 640 N N . SER A 1 89 ? 2.847 -3.989 -7.495 1.00 95.25 89 SER A N 1
ATOM 641 C CA . SER A 1 89 ? 3.386 -3.250 -6.344 1.00 95.25 89 SER A CA 1
ATOM 642 C C . SER A 1 89 ? 4.339 -2.097 -6.724 1.00 95.25 89 SER A C 1
ATOM 644 O O . SER A 1 89 ? 4.118 -0.991 -6.231 1.00 95.25 89 SER A O 1
ATOM 646 N N . PRO A 1 90 ? 5.348 -2.253 -7.614 1.00 95.62 90 PRO A N 1
ATOM 647 C CA . PRO A 1 90 ? 6.255 -1.152 -7.951 1.00 95.62 90 PRO A CA 1
ATOM 648 C C . PRO A 1 90 ? 5.564 0.032 -8.641 1.00 95.62 90 PRO A C 1
ATOM 650 O O . PRO A 1 90 ? 6.018 1.163 -8.487 1.00 95.62 90 PRO A O 1
ATOM 653 N N . LEU A 1 91 ? 4.460 -0.191 -9.357 1.00 96.06 91 LEU A N 1
ATOM 654 C CA . LEU A 1 91 ? 3.662 0.876 -9.968 1.00 96.06 91 LEU A CA 1
ATOM 655 C C . LEU A 1 91 ? 2.833 1.575 -8.890 1.00 96.06 91 LEU A C 1
ATOM 657 O O . LEU A 1 91 ? 2.899 2.794 -8.760 1.00 96.06 91 LEU A O 1
ATOM 661 N N . VAL A 1 92 ? 2.087 0.793 -8.102 1.00 95.81 92 VAL A N 1
ATOM 662 C CA . VAL A 1 92 ? 1.144 1.301 -7.094 1.00 95.81 92 VAL A CA 1
ATOM 663 C C . VAL A 1 92 ? 1.872 2.120 -6.029 1.00 95.81 92 VAL A C 1
ATOM 665 O O . VAL A 1 92 ? 1.583 3.304 -5.873 1.00 95.81 92 VAL A O 1
ATOM 668 N N . TRP A 1 93 ? 2.878 1.543 -5.365 1.00 95.88 93 TRP A N 1
ATOM 669 C CA . TRP A 1 93 ? 3.604 2.218 -4.285 1.00 95.88 93 TRP A CA 1
ATOM 670 C C . TRP A 1 93 ? 4.333 3.475 -4.759 1.00 95.88 93 TRP A C 1
ATOM 672 O O . TRP A 1 93 ? 4.367 4.484 -4.054 1.00 95.88 93 TRP A O 1
ATOM 682 N N . THR A 1 94 ? 4.910 3.437 -5.963 1.00 95.38 94 THR A N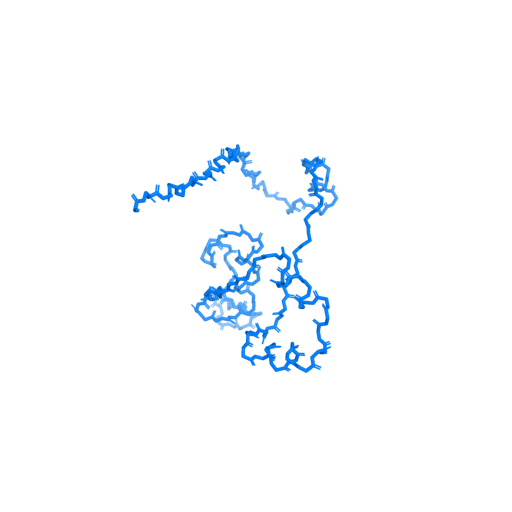 1
ATOM 683 C CA . THR A 1 94 ? 5.616 4.603 -6.501 1.00 95.38 94 THR A CA 1
ATOM 684 C C . THR A 1 94 ? 4.634 5.713 -6.861 1.00 95.38 94 THR A C 1
ATOM 686 O O . THR A 1 94 ? 4.896 6.874 -6.543 1.00 95.38 94 THR A O 1
ATOM 689 N N . THR A 1 95 ? 3.484 5.383 -7.457 1.00 95.50 95 THR A N 1
ATOM 690 C CA . THR A 1 95 ? 2.428 6.371 -7.721 1.00 95.50 95 THR A CA 1
ATOM 691 C C . THR A 1 95 ? 1.890 6.972 -6.419 1.00 95.50 95 THR A C 1
ATOM 693 O O . THR A 1 95 ? 1.764 8.191 -6.329 1.00 95.50 95 THR A O 1
ATOM 696 N N . GLU A 1 96 ? 1.640 6.168 -5.383 1.00 94.88 96 GLU A N 1
ATOM 697 C CA . GLU A 1 96 ? 1.170 6.663 -4.079 1.00 94.88 96 GLU A CA 1
ATOM 698 C C . GLU A 1 96 ? 2.147 7.659 -3.437 1.00 94.88 96 GLU A C 1
ATOM 700 O O . GLU A 1 96 ? 1.727 8.691 -2.914 1.00 94.88 96 GLU A O 1
ATOM 705 N N . MET A 1 97 ? 3.451 7.377 -3.505 1.00 93.31 97 MET A N 1
ATOM 706 C CA . MET A 1 97 ? 4.479 8.218 -2.882 1.00 93.31 97 MET A CA 1
ATOM 707 C C . MET A 1 97 ? 4.808 9.475 -3.687 1.00 93.31 97 MET A C 1
ATOM 709 O O . MET A 1 97 ? 5.158 10.504 -3.109 1.00 93.31 97 MET A O 1
ATOM 713 N N . THR A 1 98 ? 4.734 9.399 -5.016 1.00 93.12 98 THR A N 1
ATOM 714 C CA . THR A 1 98 ? 5.089 10.519 -5.903 1.00 93.12 98 THR A CA 1
ATOM 715 C C . THR A 1 98 ? 3.891 11.389 -6.273 1.00 93.12 98 THR A C 1
ATOM 717 O O . THR A 1 98 ? 4.068 12.553 -6.626 1.00 93.12 98 THR A O 1
ATOM 720 N N . GLY A 1 99 ? 2.675 10.845 -6.191 1.00 94.31 99 GLY A N 1
ATOM 721 C CA . GLY A 1 99 ? 1.447 11.512 -6.615 1.00 94.31 99 GLY A CA 1
ATOM 722 C C . GLY A 1 99 ? 1.307 11.676 -8.133 1.00 94.31 99 GLY A C 1
ATOM 723 O O . GLY A 1 99 ? 0.433 12.427 -8.564 1.00 94.31 99 GLY A O 1
ATOM 724 N N . VAL A 1 100 ? 2.142 11.009 -8.940 1.00 95.31 100 VAL A N 1
ATOM 725 C CA . VAL A 1 100 ? 2.106 11.061 -10.416 1.00 95.31 100 VAL A CA 1
ATOM 726 C C . VAL A 1 100 ? 1.943 9.667 -11.020 1.00 95.31 100 VAL A C 1
ATOM 728 O O . VAL A 1 100 ? 2.144 8.666 -10.338 1.00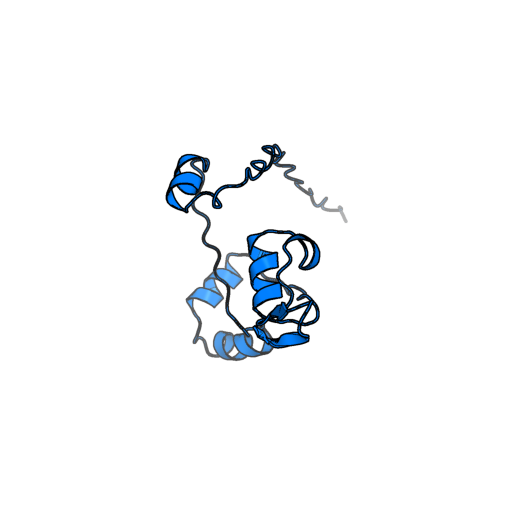 95.31 100 VAL A O 1
ATOM 731 N N . SER A 1 101 ? 1.560 9.585 -12.296 1.00 95.00 101 SER A N 1
ATOM 732 C CA . SER A 1 101 ? 1.279 8.301 -12.954 1.00 95.00 101 SER A CA 1
ATOM 733 C C . SER A 1 101 ? 2.537 7.444 -13.202 1.00 95.00 101 SER A C 1
ATOM 735 O O . SER A 1 101 ? 3.644 7.987 -13.280 1.00 95.00 101 SER A O 1
ATOM 737 N N . PRO A 1 102 ? 2.392 6.123 -13.452 1.00 95.38 102 PRO A N 1
ATOM 738 C CA . PRO A 1 102 ? 3.515 5.251 -13.805 1.00 95.38 102 PRO A CA 1
ATOM 739 C C . PRO A 1 102 ? 4.344 5.711 -14.995 1.00 95.38 102 PRO A C 1
ATOM 741 O O . PRO A 1 102 ? 5.558 5.521 -15.019 1.00 95.38 102 PRO A O 1
ATOM 744 N N . ILE A 1 103 ? 3.700 6.360 -15.964 1.00 94.25 103 ILE A N 1
ATOM 745 C CA . ILE A 1 103 ? 4.378 6.922 -17.132 1.00 94.25 103 ILE A CA 1
ATOM 746 C C . ILE A 1 103 ? 5.252 8.119 -16.742 1.00 94.25 103 ILE A C 1
ATOM 748 O O . ILE A 1 103 ? 6.338 8.278 -17.290 1.00 94.25 103 ILE A O 1
ATOM 752 N N . GLU A 1 104 ? 4.809 8.938 -15.788 1.00 93.62 104 GLU A N 1
ATOM 753 C CA . GLU A 1 104 ? 5.554 10.113 -15.327 1.00 93.62 104 GLU A CA 1
ATOM 754 C C . GLU A 1 104 ? 6.732 9.737 -14.426 1.00 93.62 104 GLU A C 1
ATOM 756 O O . GLU A 1 104 ? 7.820 10.286 -14.595 1.00 93.62 104 GLU A O 1
ATOM 761 N N . HIS A 1 105 ? 6.551 8.789 -13.499 1.00 94.75 105 HIS A N 1
ATOM 762 C CA . HIS A 1 105 ? 7.646 8.346 -12.627 1.00 94.75 105 HIS A CA 1
ATOM 763 C C . HIS A 1 105 ? 8.527 7.240 -13.243 1.00 94.75 105 HIS A C 1
ATOM 765 O O . HIS A 1 105 ? 9.601 6.955 -12.719 1.00 94.75 105 HIS A O 1
ATOM 771 N N . GLY A 1 106 ? 8.104 6.603 -14.340 1.00 93.31 106 GLY A N 1
ATOM 772 C CA . GLY A 1 106 ? 8.912 5.671 -15.141 1.00 93.31 106 GLY A CA 1
ATOM 773 C C . GLY A 1 106 ? 9.127 4.270 -14.552 1.00 93.31 106 GLY A C 1
ATOM 774 O O . GLY A 1 106 ? 9.904 3.494 -15.106 1.00 93.31 106 GLY A O 1
ATOM 775 N N . ILE A 1 107 ? 8.448 3.917 -13.456 1.00 93.94 107 ILE A N 1
ATOM 776 C CA . ILE A 1 107 ? 8.533 2.583 -12.834 1.00 93.94 107 ILE A CA 1
ATOM 777 C C . ILE A 1 107 ? 7.341 1.759 -13.314 1.00 93.94 107 ILE A C 1
ATOM 779 O O . ILE A 1 107 ? 6.210 2.010 -12.901 1.00 93.94 107 ILE A O 1
ATOM 783 N N . LEU A 1 108 ? 7.599 0.810 -14.215 1.00 93.12 108 LEU A N 1
ATOM 784 C CA . LEU A 1 108 ? 6.561 0.127 -15.001 1.00 93.12 108 LEU A CA 1
ATOM 785 C C . LEU A 1 108 ? 6.471 -1.384 -14.762 1.00 93.12 108 LEU A C 1
ATOM 787 O O . LEU A 1 108 ? 5.534 -2.007 -15.253 1.00 93.12 108 LEU A O 1
ATOM 791 N N . ASP A 1 109 ? 7.418 -1.969 -14.029 1.00 94.00 109 ASP A N 1
ATOM 792 C CA . ASP A 1 109 ? 7.432 -3.390 -13.675 1.00 94.00 109 ASP A CA 1
ATOM 793 C C . ASP A 1 109 ? 8.455 -3.636 -12.543 1.00 94.00 109 ASP A C 1
ATOM 795 O O . ASP A 1 109 ? 9.184 -2.727 -12.136 1.00 94.00 109 ASP A O 1
ATOM 799 N N . PHE A 1 110 ? 8.523 -4.866 -12.033 1.00 93.44 110 PHE A N 1
ATOM 800 C CA . PHE A 1 110 ? 9.549 -5.338 -11.098 1.00 93.44 110 PHE A CA 1
ATOM 801 C C . PHE A 1 110 ? 10.929 -5.478 -11.744 1.00 93.44 110 PHE A C 1
ATOM 803 O O . PHE A 1 110 ? 11.942 -5.432 -11.052 1.00 93.44 110 PHE A O 1
ATOM 810 N N . THR A 1 111 ? 10.964 -5.682 -13.059 1.00 91.44 111 THR A N 1
ATOM 811 C CA . THR A 1 111 ? 12.189 -5.864 -13.842 1.00 91.44 111 THR A CA 1
ATOM 812 C C . THR A 1 111 ? 12.199 -4.910 -15.014 1.00 91.44 111 THR A C 1
ATOM 814 O O . THR A 1 111 ? 11.142 -4.589 -15.556 1.00 91.44 111 THR A O 1
ATOM 817 N N . ARG A 1 112 ? 13.378 -4.502 -15.471 1.00 88.81 112 ARG A N 1
ATOM 818 C CA . ARG A 1 112 ? 13.477 -3.723 -16.709 1.00 88.81 112 ARG A CA 1
ATOM 819 C C . ARG A 1 112 ? 13.922 -4.629 -17.846 1.00 88.81 112 ARG A C 1
ATOM 821 O O . ARG A 1 112 ? 14.573 -5.644 -17.632 1.00 88.81 112 ARG A O 1
ATOM 828 N N . PHE A 1 113 ? 13.586 -4.253 -19.070 1.00 87.31 113 PHE A N 1
ATOM 829 C CA . PHE A 1 113 ? 14.161 -4.886 -20.248 1.00 87.31 113 PHE A CA 1
ATOM 830 C C . PHE A 1 113 ? 15.194 -3.954 -20.847 1.00 87.31 113 PHE A C 1
ATOM 832 O O . PHE A 1 113 ? 14.943 -2.758 -21.018 1.00 87.31 113 PHE A O 1
ATOM 839 N N . ASN A 1 114 ? 16.354 -4.506 -21.178 1.00 87.69 114 ASN A N 1
ATOM 840 C CA . ASN A 1 114 ? 17.350 -3.785 -21.939 1.00 87.69 114 ASN A CA 1
ATOM 841 C C . ASN A 1 114 ? 16.788 -3.513 -23.346 1.00 87.69 114 ASN A C 1
ATOM 843 O O . ASN A 1 114 ? 16.499 -4.462 -24.077 1.00 87.69 114 ASN A O 1
ATOM 847 N N . PRO A 1 115 ? 16.637 -2.248 -23.771 1.00 87.31 115 PRO A N 1
ATOM 848 C CA . PRO A 1 115 ? 16.028 -1.944 -25.063 1.00 87.31 115 PRO A CA 1
ATOM 849 C C . PRO A 1 115 ? 16.909 -2.347 -26.256 1.00 87.31 115 PRO A C 1
ATOM 851 O O . PRO A 1 115 ? 16.411 -2.407 -27.377 1.00 87.31 115 PRO A O 1
ATOM 854 N N . GLN A 1 116 ? 18.205 -2.602 -26.041 1.00 93.06 116 GLN A N 1
ATOM 855 C CA . GLN A 1 116 ? 19.143 -3.016 -27.088 1.00 93.06 116 GLN A CA 1
ATOM 856 C C . GLN A 1 116 ? 19.225 -4.538 -27.217 1.00 93.06 116 GLN A C 1
ATOM 858 O O . GLN A 1 116 ? 19.250 -5.050 -28.334 1.00 93.06 116 GLN A O 1
ATOM 863 N N . THR A 1 117 ? 19.283 -5.259 -26.094 1.00 94.31 117 THR A N 1
ATOM 864 C CA . THR A 1 117 ? 19.465 -6.722 -26.096 1.00 94.31 117 THR A CA 1
ATOM 865 C C . THR A 1 117 ? 18.155 -7.493 -25.942 1.00 94.31 117 THR A C 1
ATOM 867 O O . THR A 1 117 ? 18.093 -8.663 -26.307 1.00 94.31 117 THR A O 1
ATOM 870 N N . GLY A 1 118 ? 17.102 -6.859 -25.418 1.00 89.56 118 GLY A N 1
ATOM 871 C CA . GLY A 1 118 ? 15.841 -7.513 -25.059 1.00 89.56 118 GLY A CA 1
ATOM 872 C C . GLY A 1 118 ? 15.939 -8.401 -23.816 1.00 89.56 118 GLY A C 1
ATOM 873 O O . GLY A 1 118 ? 14.973 -9.080 -23.470 1.00 89.56 118 GLY A O 1
ATOM 874 N N . GLU A 1 119 ? 17.089 -8.419 -23.142 1.00 91.81 119 GLU A N 1
ATOM 875 C CA . GLU A 1 119 ? 17.287 -9.205 -21.930 1.00 91.81 119 GLU A CA 1
ATOM 876 C C . GLU A 1 119 ? 16.608 -8.541 -20.732 1.00 91.81 119 GLU A C 1
ATOM 878 O O . GLU A 1 119 ? 16.519 -7.314 -20.640 1.00 91.81 119 GLU A O 1
ATOM 883 N N . ARG A 1 120 ? 16.112 -9.372 -19.813 1.00 85.94 120 ARG A N 1
ATOM 884 C CA . ARG A 1 120 ? 15.525 -8.920 -18.552 1.00 85.94 120 ARG A CA 1
ATOM 885 C C . ARG A 1 120 ? 16.643 -8.640 -17.548 1.00 85.94 120 ARG A C 1
ATOM 887 O O . ARG A 1 120 ? 17.441 -9.538 -17.278 1.00 85.94 120 ARG A O 1
ATOM 894 N N . GLU A 1 121 ? 16.650 -7.434 -16.993 1.00 81.94 121 GLU A N 1
ATOM 895 C CA . GLU A 1 121 ? 17.580 -6.941 -15.968 1.00 81.94 121 GLU A CA 1
ATOM 896 C C . GLU A 1 121 ? 16.868 -6.692 -14.632 1.00 81.94 121 GLU A C 1
ATOM 898 O O . GLU A 1 121 ? 15.701 -6.219 -14.638 1.00 81.94 121 GLU A O 1
#

Secondary structure (DSSP, 8-state):
-----------------PPPP---SS-PPPHHHHHHHS-----------TT--HHHHHHHHHTT--HHHHHHHHHS---PPPPPSS--HHHHHHHHHHSS-HHHH---SSS-B-TTT--B-

Sequence (121 aa):
MRPLAIALAACLAACRQAPLPTAGPGDPPVVPEIARVAEKGRPVLFVGLDGADWEMLDPYLQAGLLPNLAALSHEGRTGVLTSIQPPLSPLVWTTEMTGVSPIEHGILDFTRFNPQTGERE

pLDDT: mean 80.29, std 21.23, range [30.44, 98.44]